Protein AF-A0AA40DX65-F1 (afdb_monomer)

InterPro domains:
  IPR058965 Styrene oxide isomerase/Hydroxylaminobenzene mutase-like [PF26512] (21-71)

Structure (mmCIF, N/CA/C/O backbone):
dat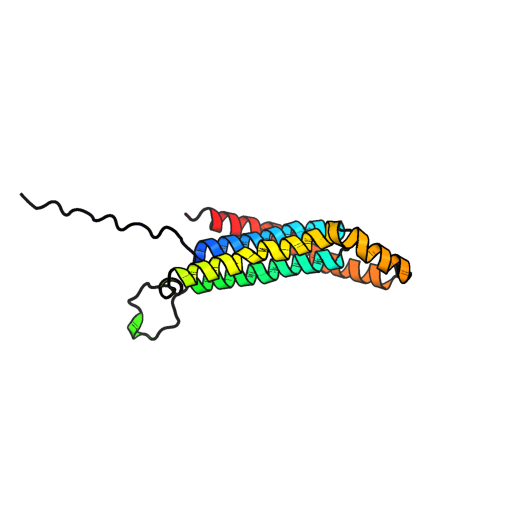a_AF-A0AA40DX65-F1
#
_entry.id   AF-A0AA40DX65-F1
#
loop_
_atom_site.group_PDB
_atom_site.id
_atom_site.type_symbol
_atom_site.label_atom_id
_atom_site.label_alt_id
_atom_site.label_comp_id
_atom_site.label_asym_id
_atom_site.label_entity_id
_atom_site.label_seq_id
_atom_site.pdbx_PDB_ins_code
_atom_site.Cartn_x
_atom_site.Cartn_y
_atom_site.Cartn_z
_atom_site.occupancy
_atom_site.B_iso_or_equiv
_atom_site.auth_seq_id
_atom_site.auth_comp_id
_atom_site.auth_asym_id
_atom_site.auth_atom_id
_atom_site.pdbx_PDB_model_num
ATOM 1 N N . MET A 1 1 ? -45.322 -13.016 40.045 1.00 54.16 1 MET A N 1
ATOM 2 C CA . MET A 1 1 ? -45.277 -12.720 38.599 1.00 54.16 1 MET A CA 1
ATOM 3 C C . MET A 1 1 ? -44.249 -11.612 38.428 1.00 54.16 1 MET A C 1
ATOM 5 O O . MET A 1 1 ? -44.540 -10.478 38.779 1.00 54.16 1 MET A O 1
ATOM 9 N N . ALA A 1 2 ? -43.004 -11.967 38.104 1.00 47.03 2 ALA A N 1
ATOM 10 C CA . ALA A 1 2 ? -41.928 -10.991 37.931 1.00 47.03 2 ALA A CA 1
ATOM 11 C C . ALA A 1 2 ? -41.994 -10.419 36.502 1.00 47.03 2 ALA A C 1
ATOM 13 O O . ALA A 1 2 ? -42.323 -11.178 35.588 1.00 47.03 2 ALA A O 1
ATOM 14 N N . PRO A 1 3 ? -41.740 -9.116 36.300 1.00 60.66 3 PRO A N 1
ATOM 15 C CA . PRO A 1 3 ? -41.782 -8.513 34.975 1.00 60.66 3 PRO A CA 1
ATOM 16 C C . PRO A 1 3 ? -40.615 -9.018 34.116 1.00 60.66 3 PRO A C 1
ATOM 18 O O . PRO A 1 3 ? -39.462 -8.974 34.538 1.00 60.66 3 PRO A O 1
ATOM 21 N N . GLU A 1 4 ? -40.934 -9.496 32.912 1.00 59.16 4 GLU A N 1
ATOM 22 C CA . GLU A 1 4 ? -39.970 -9.818 31.858 1.00 59.16 4 GLU A CA 1
ATOM 23 C C . GLU A 1 4 ? -39.195 -8.556 31.460 1.00 59.16 4 GLU A C 1
ATOM 25 O O . GLU A 1 4 ? -39.732 -7.621 30.859 1.00 59.16 4 GLU A O 1
ATOM 30 N N . GLU A 1 5 ? -37.911 -8.533 31.801 1.00 56.84 5 GLU A N 1
ATOM 31 C CA . GLU A 1 5 ? -36.971 -7.516 31.359 1.00 56.84 5 GLU A CA 1
ATOM 32 C C . GLU A 1 5 ? -36.706 -7.709 29.858 1.00 56.84 5 GLU A C 1
ATOM 34 O O . GLU A 1 5 ? -35.997 -8.619 29.425 1.00 56.84 5 GLU A O 1
ATOM 39 N N . LYS A 1 6 ? -37.329 -6.859 29.034 1.00 58.16 6 LYS A N 1
ATOM 40 C CA . LYS A 1 6 ? -37.090 -6.793 27.588 1.00 58.16 6 LYS A CA 1
ATOM 41 C C . LYS A 1 6 ? -35.624 -6.424 27.347 1.00 58.16 6 LYS A C 1
ATOM 43 O O . LYS A 1 6 ? -35.259 -5.251 27.422 1.00 58.16 6 LYS A O 1
ATOM 48 N N . GLN A 1 7 ? -34.795 -7.417 27.023 1.00 51.84 7 GLN A N 1
ATOM 49 C CA . GLN A 1 7 ? -33.448 -7.201 26.496 1.00 51.84 7 GLN A CA 1
ATOM 50 C C . GLN A 1 7 ? -33.543 -6.307 25.255 1.00 51.84 7 GLN A C 1
ATOM 52 O O . GLN A 1 7 ? -33.960 -6.742 24.181 1.00 51.84 7 GLN A O 1
ATOM 57 N N . SER A 1 8 ? -33.187 -5.030 25.409 1.00 56.09 8 SER A N 1
ATOM 58 C CA . SER A 1 8 ? -33.059 -4.128 24.271 1.00 56.09 8 SER A CA 1
ATOM 59 C C . SER A 1 8 ? -31.804 -4.533 23.501 1.00 56.09 8 SER A C 1
ATOM 61 O O . SER A 1 8 ? -30.675 -4.366 23.960 1.00 56.09 8 SER A O 1
ATOM 63 N N . SER A 1 9 ? -32.004 -5.155 22.341 1.00 57.41 9 SER A N 1
ATOM 64 C CA . SER A 1 9 ? -30.925 -5.482 21.419 1.00 57.41 9 SER A CA 1
ATOM 65 C C . SER A 1 9 ? -30.377 -4.174 20.854 1.00 57.41 9 SER A C 1
ATOM 67 O O . SER A 1 9 ? -30.924 -3.620 19.898 1.00 57.41 9 SER A O 1
ATOM 69 N N . THR A 1 10 ? -29.327 -3.638 21.468 1.00 60.34 10 THR A N 1
ATOM 70 C CA . THR A 1 10 ? -28.591 -2.503 20.918 1.00 60.34 10 THR A CA 1
ATOM 71 C C . THR A 1 10 ? -28.094 -2.876 19.514 1.00 60.34 10 THR A C 1
ATOM 73 O O . THR A 1 10 ? -27.421 -3.899 19.354 1.00 60.34 10 THR A O 1
ATOM 76 N N . PRO A 1 11 ? -28.437 -2.101 18.467 1.00 54.03 11 PRO A N 1
ATOM 77 C CA . PRO A 1 11 ? -27.983 -2.384 17.112 1.00 54.03 11 PRO A CA 1
ATOM 78 C C . PRO A 1 11 ? -26.456 -2.367 17.073 1.00 54.03 11 PRO A C 1
ATOM 80 O O . PRO A 1 11 ? -25.835 -1.381 17.479 1.00 54.03 11 PRO A O 1
ATOM 83 N N . ARG A 1 12 ? -25.834 -3.446 16.581 1.00 55.06 12 ARG A N 1
ATOM 84 C CA . ARG A 1 12 ? -24.388 -3.449 16.331 1.00 55.06 12 ARG A CA 1
ATOM 85 C C . ARG A 1 12 ? -24.072 -2.294 15.374 1.00 55.06 12 ARG A C 1
ATOM 87 O O . ARG A 1 12 ? -24.759 -2.170 14.357 1.00 55.06 12 ARG A O 1
ATOM 94 N N . PRO A 1 13 ? -23.065 -1.449 15.658 1.00 55.06 13 PRO A N 1
ATOM 95 C CA . PRO A 1 13 ? -22.694 -0.390 14.736 1.00 55.06 13 PRO A CA 1
ATOM 96 C C . PRO A 1 13 ? -22.297 -1.038 13.399 1.00 55.06 13 PRO A C 1
ATOM 98 O O . PRO A 1 13 ? -21.404 -1.885 13.383 1.00 55.06 13 PRO A O 1
ATOM 101 N N . PRO A 1 14 ? -22.939 -0.673 12.278 1.00 63.72 14 PRO A N 1
ATOM 102 C CA . PRO A 1 14 ? -22.860 -1.435 11.029 1.00 63.72 14 PRO A CA 1
ATOM 103 C C . PRO A 1 14 ? -21.502 -1.340 10.308 1.00 63.72 14 PRO A C 1
ATOM 105 O O . PRO A 1 14 ? -21.357 -1.867 9.210 1.00 63.72 14 PRO A O 1
ATOM 108 N N . PHE A 1 15 ? -20.498 -0.666 10.883 1.00 76.19 15 PHE A N 1
ATOM 109 C CA . PHE A 1 15 ? -19.233 -0.392 10.207 1.00 76.19 15 PHE A CA 1
ATOM 110 C C . PHE A 1 15 ? -18.045 -0.302 11.179 1.00 76.19 15 PHE A C 1
ATOM 112 O O . PHE A 1 15 ? -17.876 0.690 11.894 1.00 76.19 15 PHE A O 1
ATOM 119 N N . ASN A 1 16 ? -17.197 -1.335 11.185 1.00 89.56 16 ASN A N 1
ATOM 120 C CA . ASN A 1 16 ? -15.945 -1.371 11.944 1.00 89.56 16 ASN A CA 1
ATOM 121 C C . ASN A 1 16 ? -14.808 -0.761 11.102 1.00 89.56 1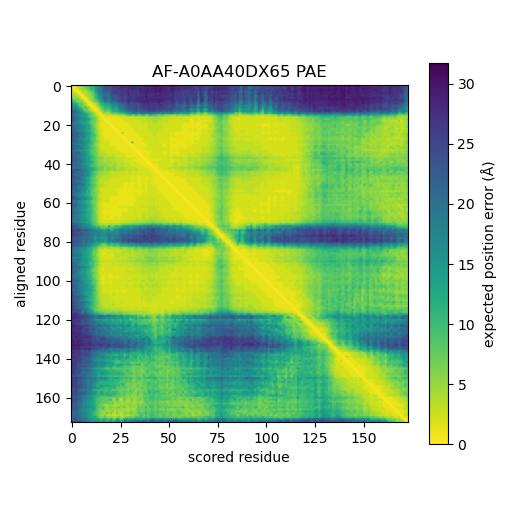6 ASN A C 1
ATOM 123 O O . ASN A 1 16 ? -14.048 -1.476 10.448 1.00 89.56 16 ASN A O 1
ATOM 127 N N . LEU A 1 17 ? -14.729 0.577 11.096 1.00 93.19 17 LEU A N 1
ATOM 128 C CA . LEU A 1 17 ? -13.727 1.338 10.335 1.00 93.19 17 LEU A CA 1
ATOM 129 C C . LEU A 1 17 ? -12.284 0.839 10.569 1.00 93.19 17 LEU A C 1
ATOM 131 O O . LEU A 1 17 ? -11.607 0.585 9.573 1.00 93.19 17 LEU A O 1
ATOM 135 N N . PRO A 1 18 ? -11.803 0.651 11.818 1.00 94.19 18 PRO A N 1
ATOM 136 C CA . PRO A 1 18 ? -10.436 0.194 12.057 1.00 94.19 18 PRO A CA 1
ATOM 137 C C . PRO A 1 18 ? -10.134 -1.150 11.394 1.00 94.19 18 PRO A C 1
ATOM 139 O O . PRO A 1 18 ? -9.142 -1.270 10.681 1.00 94.19 18 PRO A O 1
ATOM 142 N N . LEU A 1 19 ? -11.019 -2.141 11.553 1.00 92.88 19 LEU A N 1
ATOM 143 C CA . LEU A 1 19 ? -10.842 -3.455 10.932 1.00 92.88 19 LEU A CA 1
ATOM 144 C C . LEU A 1 19 ? -10.864 -3.367 9.402 1.00 92.88 19 LEU A C 1
ATOM 146 O O . LEU A 1 19 ? -10.078 -4.032 8.731 1.00 92.88 19 LEU A O 1
ATOM 150 N N . SER A 1 20 ? -11.734 -2.524 8.842 1.00 94.12 20 SER A N 1
ATOM 151 C CA . SER A 1 20 ? -11.779 -2.323 7.395 1.00 94.12 20 SER A CA 1
ATOM 152 C C . SER A 1 20 ? -10.483 -1.716 6.860 1.00 94.12 20 SER A C 1
ATOM 154 O O . SER A 1 20 ? -10.007 -2.157 5.819 1.00 94.12 20 SER A O 1
ATOM 156 N N . LEU A 1 21 ? -9.902 -0.736 7.556 1.00 95.12 21 LEU A N 1
ATOM 157 C CA . LEU A 1 21 ? -8.615 -0.154 7.175 1.00 95.12 21 LEU A CA 1
ATOM 158 C C . LEU A 1 21 ? -7.481 -1.162 7.320 1.00 95.12 21 LEU A C 1
ATOM 160 O O . LEU A 1 21 ? -6.646 -1.251 6.429 1.00 95.12 21 LEU A O 1
ATOM 164 N N . LEU A 1 22 ? -7.488 -1.981 8.376 1.00 95.00 22 LEU A N 1
ATOM 165 C CA . LEU A 1 22 ? -6.497 -3.044 8.516 1.00 95.00 22 LEU A CA 1
ATOM 166 C C . LEU A 1 22 ? -6.543 -4.007 7.321 1.00 95.00 22 LEU A C 1
ATOM 168 O O . LEU A 1 22 ? -5.508 -4.336 6.746 1.00 95.00 22 LEU A O 1
ATOM 172 N N . ARG A 1 23 ? -7.747 -4.409 6.898 1.00 94.06 23 ARG A N 1
ATOM 173 C CA . ARG A 1 23 ? -7.945 -5.260 5.716 1.00 94.06 23 ARG A CA 1
ATOM 174 C C . ARG A 1 23 ? -7.498 -4.573 4.423 1.00 94.06 23 ARG A C 1
ATOM 176 O O . ARG A 1 23 ? -6.861 -5.225 3.603 1.00 94.06 23 ARG A O 1
ATOM 183 N N . HIS A 1 24 ? -7.772 -3.277 4.248 1.00 94.25 24 HIS A N 1
ATOM 184 C CA . HIS A 1 24 ? -7.318 -2.507 3.079 1.00 94.25 24 HIS A CA 1
ATOM 185 C C . HIS A 1 24 ? -5.799 -2.369 3.022 1.00 94.25 24 HIS A C 1
ATOM 187 O O . HIS A 1 24 ? -5.207 -2.702 2.003 1.00 94.25 24 HIS A O 1
ATOM 193 N N . GLY A 1 25 ? -5.163 -1.940 4.114 1.00 95.06 25 GLY A N 1
ATOM 194 C CA . GLY A 1 25 ? -3.705 -1.833 4.191 1.00 95.06 25 GLY A CA 1
ATOM 195 C C . GLY A 1 25 ? -3.029 -3.186 3.988 1.00 95.06 25 GLY A C 1
ATOM 196 O O . GLY A 1 25 ? -2.042 -3.292 3.261 1.00 95.06 25 GLY A O 1
ATOM 197 N N . SER A 1 26 ? -3.625 -4.250 4.537 1.00 94.75 26 SER A N 1
ATOM 198 C CA . SER A 1 26 ? -3.145 -5.607 4.306 1.00 94.75 26 SER A CA 1
ATOM 199 C C . SER A 1 26 ? -3.322 -6.053 2.840 1.00 94.75 26 SER A C 1
ATOM 201 O O . SER A 1 26 ? -2.433 -6.661 2.241 1.00 94.75 26 SER A O 1
ATOM 203 N N . GLY A 1 27 ? -4.445 -5.704 2.216 1.00 94.94 27 GLY A N 1
ATOM 204 C CA . GLY A 1 27 ? -4.669 -5.945 0.794 1.00 94.94 27 GLY A CA 1
ATOM 205 C C . GLY A 1 27 ? -3.653 -5.217 -0.089 1.00 94.94 27 GLY A C 1
ATOM 206 O O . GLY A 1 27 ? -3.104 -5.833 -0.996 1.00 94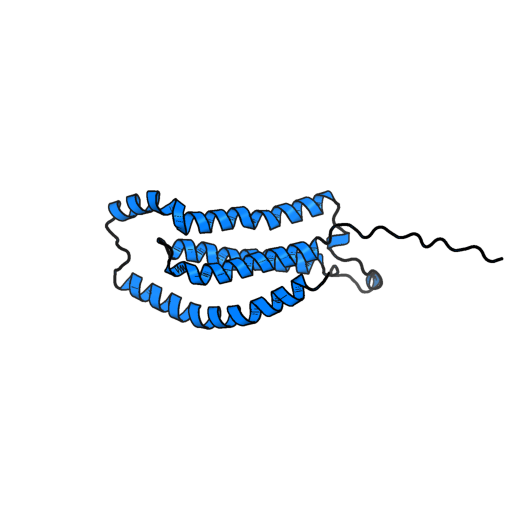.94 27 GLY A O 1
ATOM 207 N N . LEU A 1 28 ? -3.353 -3.947 0.208 1.00 95.69 28 LEU A N 1
ATOM 208 C CA . LEU A 1 28 ? -2.381 -3.135 -0.533 1.00 95.69 28 LEU A CA 1
ATOM 209 C C . LEU A 1 28 ? -0.975 -3.734 -0.467 1.00 95.69 28 LEU A C 1
ATOM 211 O O . LEU A 1 28 ? -0.350 -3.919 -1.507 1.00 95.69 28 LEU A O 1
ATOM 215 N N . ILE A 1 29 ? -0.504 -4.114 0.726 1.00 94.38 29 ILE A N 1
ATOM 216 C CA . ILE A 1 29 ? 0.796 -4.786 0.871 1.00 94.38 29 ILE A CA 1
ATOM 217 C C . ILE A 1 29 ? 0.782 -6.126 0.136 1.00 94.38 29 ILE A C 1
ATOM 219 O O . ILE A 1 29 ? 1.723 -6.426 -0.590 1.00 94.38 29 ILE A O 1
ATOM 223 N N . GLY A 1 30 ? -0.284 -6.921 0.272 1.00 92.38 30 GLY A N 1
ATOM 224 C CA . GLY A 1 30 ? -0.399 -8.208 -0.417 1.00 92.38 30 GLY A CA 1
ATOM 225 C C . GLY A 1 30 ? -0.342 -8.069 -1.935 1.00 92.38 30 GLY A C 1
ATOM 226 O O . GLY A 1 30 ? 0.402 -8.794 -2.592 1.00 92.38 30 GLY A O 1
ATOM 227 N N . PHE A 1 31 ? -1.071 -7.100 -2.488 1.00 94.31 31 PHE A N 1
ATOM 228 C CA . PHE A 1 31 ? -1.014 -6.781 -3.908 1.00 94.31 31 PHE A CA 1
ATOM 229 C C . PHE A 1 31 ? 0.374 -6.287 -4.316 1.00 94.31 31 PHE A C 1
ATOM 231 O O . PHE A 1 31 ? 0.909 -6.769 -5.308 1.00 94.31 31 PHE A O 1
ATOM 238 N N . GLY A 1 32 ? 0.989 -5.400 -3.530 1.00 93.19 32 GLY A N 1
ATOM 239 C CA . GLY A 1 32 ? 2.363 -4.953 -3.734 1.00 93.19 32 GLY A CA 1
ATOM 240 C C . GLY A 1 32 ? 3.332 -6.128 -3.818 1.00 93.19 32 GLY A C 1
ATOM 241 O O . GLY A 1 32 ? 4.061 -6.239 -4.798 1.00 93.19 32 GLY A O 1
ATOM 242 N N . LEU A 1 33 ? 3.294 -7.054 -2.858 1.00 90.81 33 LEU A N 1
ATOM 243 C CA . LEU A 1 33 ? 4.137 -8.254 -2.846 1.00 90.81 33 LEU A CA 1
ATOM 244 C C . LEU A 1 33 ? 3.930 -9.120 -4.096 1.00 90.81 33 LEU A C 1
ATOM 246 O O . LEU A 1 33 ? 4.910 -9.519 -4.721 1.00 90.81 33 LEU A O 1
ATOM 250 N N . LEU A 1 34 ? 2.677 -9.365 -4.495 1.00 90.50 34 LEU A N 1
ATOM 251 C CA . LEU A 1 34 ? 2.364 -10.108 -5.721 1.00 90.50 34 LEU A CA 1
ATOM 252 C C . LEU A 1 34 ? 2.880 -9.385 -6.971 1.00 90.50 34 LEU A C 1
ATOM 254 O O . LEU A 1 34 ? 3.498 -10.003 -7.837 1.00 90.50 34 LEU A O 1
ATOM 258 N N . PHE A 1 35 ? 2.679 -8.071 -7.042 1.00 90.25 35 PHE A N 1
ATOM 259 C CA . PHE A 1 35 ? 3.158 -7.239 -8.139 1.00 90.25 35 PHE A CA 1
ATOM 260 C C . PHE A 1 35 ? 4.691 -7.198 -8.204 1.00 90.25 35 PHE A C 1
ATOM 262 O O . PHE A 1 35 ? 5.252 -7.134 -9.293 1.00 90.25 35 PHE A O 1
ATOM 269 N N . GLY A 1 36 ? 5.381 -7.342 -7.069 1.00 87.88 36 GLY A N 1
ATOM 270 C CA . GLY A 1 36 ? 6.841 -7.447 -6.988 1.00 87.88 36 GLY A CA 1
ATOM 271 C C . GLY A 1 36 ? 7.426 -8.574 -7.847 1.00 87.88 36 GLY A C 1
ATOM 272 O O . GLY A 1 36 ? 8.463 -8.384 -8.477 1.00 87.88 36 GLY A O 1
ATOM 273 N N . PHE A 1 37 ? 6.734 -9.714 -7.963 1.00 86.19 37 PHE A N 1
ATOM 274 C CA . PHE A 1 37 ? 7.145 -10.814 -8.853 1.00 86.19 37 PHE A CA 1
ATOM 275 C C . PHE A 1 37 ? 7.008 -10.469 -10.339 1.00 86.19 37 PHE A C 1
ATOM 277 O O . PHE A 1 37 ? 7.671 -11.064 -11.186 1.00 86.19 37 PHE A O 1
ATOM 284 N N . VAL A 1 38 ? 6.142 -9.510 -10.654 1.00 86.81 38 VAL A N 1
ATOM 285 C CA . VAL A 1 38 ? 5.812 -9.079 -12.012 1.00 86.81 38 VAL A CA 1
ATOM 286 C C . VAL A 1 38 ? 6.702 -7.911 -12.462 1.00 86.81 38 VAL A C 1
ATOM 288 O O . VAL A 1 38 ? 6.868 -7.708 -13.663 1.00 86.81 38 VAL A O 1
ATOM 291 N N . VAL A 1 39 ? 7.347 -7.192 -11.530 1.00 86.38 39 VAL A N 1
ATOM 292 C CA . VAL A 1 39 ? 8.247 -6.052 -11.808 1.00 86.38 39 VAL A CA 1
ATOM 293 C C . VAL A 1 39 ? 9.268 -6.335 -12.927 1.00 86.38 39 VAL A C 1
ATOM 295 O O . VAL A 1 39 ? 9.323 -5.535 -13.867 1.00 86.38 39 VAL A O 1
ATOM 298 N N . PRO A 1 40 ? 10.031 -7.451 -12.911 1.00 81.62 40 PRO A N 1
ATOM 299 C CA . PRO A 1 40 ? 11.043 -7.725 -13.938 1.00 81.62 40 PRO A CA 1
ATOM 300 C C . PRO A 1 40 ? 10.456 -8.042 -15.317 1.00 81.62 40 PRO A C 1
ATOM 302 O O . PRO A 1 40 ? 11.171 -7.995 -16.311 1.00 81.62 40 PRO A O 1
ATOM 305 N N . LEU A 1 41 ? 9.170 -8.398 -15.374 1.00 83.31 41 LEU A N 1
ATOM 306 C CA . LEU A 1 41 ? 8.456 -8.721 -16.609 1.00 83.31 41 LEU A CA 1
ATOM 307 C C . LEU A 1 41 ? 7.799 -7.486 -17.231 1.00 83.31 41 LEU A C 1
ATOM 309 O O . LEU A 1 41 ? 7.307 -7.554 -18.357 1.00 83.31 41 LEU A O 1
ATOM 313 N N . THR A 1 42 ? 7.754 -6.368 -16.500 1.00 82.62 42 THR A N 1
ATOM 314 C CA . THR A 1 42 ? 7.202 -5.127 -17.038 1.00 82.62 42 THR A CA 1
ATOM 315 C C . THR A 1 42 ? 8.152 -4.529 -18.075 1.00 82.62 42 THR A C 1
ATOM 317 O O . THR A 1 42 ? 9.371 -4.632 -17.928 1.00 82.62 42 THR A O 1
ATOM 320 N N . PRO A 1 43 ? 7.634 -3.829 -19.093 1.00 79.75 43 PRO A N 1
ATOM 321 C CA . PRO A 1 43 ? 8.497 -3.171 -20.067 1.00 79.75 43 PRO A CA 1
ATOM 322 C C . PRO A 1 43 ? 9.368 -2.048 -19.485 1.00 79.75 43 PRO A C 1
ATOM 324 O O . PRO A 1 43 ? 10.395 -1.705 -20.064 1.00 79.75 43 PRO A O 1
ATOM 327 N N . TYR A 1 44 ? 8.962 -1.472 -18.345 1.00 78.56 44 TYR A N 1
ATOM 328 C CA . TYR A 1 44 ? 9.707 -0.438 -17.625 1.00 78.56 44 TYR A CA 1
ATOM 329 C C . TYR A 1 44 ? 9.870 -0.820 -16.142 1.00 78.56 44 TYR A C 1
ATOM 331 O O . TYR A 1 44 ? 9.193 -0.249 -15.277 1.00 78.56 44 TYR A O 1
ATOM 339 N N . PRO A 1 45 ? 10.808 -1.736 -15.815 1.00 78.75 45 PRO A N 1
ATOM 340 C CA . PRO A 1 45 ? 10.955 -2.314 -14.475 1.00 78.75 45 PRO A CA 1
ATOM 341 C C . PRO A 1 45 ? 11.134 -1.290 -13.359 1.00 78.75 45 PRO A C 1
ATOM 343 O O . PRO A 1 45 ? 10.658 -1.496 -12.250 1.00 78.75 45 PRO A O 1
ATOM 346 N N . ARG A 1 46 ? 11.773 -0.148 -13.633 1.00 82.44 46 ARG A N 1
ATOM 347 C CA . ARG A 1 46 ? 11.954 0.910 -12.626 1.00 82.44 46 ARG A CA 1
ATOM 348 C C . ARG A 1 46 ? 10.645 1.587 -12.229 1.00 82.44 46 ARG A C 1
ATOM 350 O O . ARG A 1 46 ? 10.461 1.881 -11.055 1.00 82.44 46 ARG A O 1
ATOM 357 N N . LEU A 1 47 ? 9.737 1.815 -13.177 1.00 83.12 47 LEU A N 1
ATOM 358 C CA . LEU A 1 47 ? 8.429 2.398 -12.870 1.00 83.12 47 LEU A CA 1
ATOM 359 C C . LEU A 1 47 ? 7.544 1.395 -12.135 1.00 83.12 47 LEU A C 1
ATOM 361 O O . LEU A 1 47 ? 6.891 1.751 -11.158 1.00 83.12 47 LEU A O 1
ATOM 365 N N . ALA A 1 48 ? 7.591 0.127 -12.547 1.00 86.81 48 ALA A N 1
ATOM 366 C CA . ALA A 1 48 ? 6.905 -0.940 -11.834 1.00 86.81 48 ALA A CA 1
ATOM 367 C C . ALA A 1 48 ? 7.455 -1.129 -10.410 1.00 86.81 48 ALA A C 1
ATOM 369 O O . ALA A 1 48 ? 6.680 -1.323 -9.476 1.00 86.81 48 ALA A O 1
ATOM 370 N N . LEU A 1 49 ? 8.774 -1.015 -10.221 1.00 87.25 49 LEU A N 1
ATOM 371 C CA . LEU A 1 49 ? 9.407 -1.066 -8.904 1.00 87.25 49 LEU A CA 1
ATOM 372 C C . LEU A 1 49 ? 8.922 0.074 -7.999 1.00 87.25 49 LEU A C 1
ATOM 374 O O . LEU A 1 49 ? 8.629 -0.167 -6.831 1.00 87.25 49 LEU A O 1
ATOM 378 N N . THR A 1 50 ? 8.786 1.295 -8.527 1.00 89.94 50 THR A N 1
ATOM 379 C CA . THR A 1 50 ? 8.219 2.422 -7.769 1.00 89.94 50 THR A CA 1
ATOM 380 C C . THR A 1 50 ? 6.795 2.120 -7.312 1.00 89.94 50 THR A C 1
ATOM 382 O O . THR A 1 50 ? 6.512 2.243 -6.121 1.00 89.94 50 THR A O 1
ATOM 385 N N . ALA A 1 51 ? 5.929 1.647 -8.215 1.00 90.94 51 ALA A N 1
ATOM 386 C CA . ALA A 1 51 ? 4.558 1.279 -7.863 1.00 90.94 51 ALA A CA 1
ATOM 387 C C . ALA A 1 51 ? 4.526 0.159 -6.803 1.00 90.94 51 ALA A C 1
ATOM 389 O O . ALA A 1 51 ? 3.796 0.255 -5.819 1.00 90.94 51 ALA A O 1
ATOM 390 N N . HIS A 1 52 ? 5.371 -0.872 -6.941 1.00 92.88 52 HIS A N 1
ATOM 391 C CA . HIS A 1 52 ? 5.538 -1.937 -5.944 1.00 92.88 52 HIS A CA 1
ATOM 392 C C . 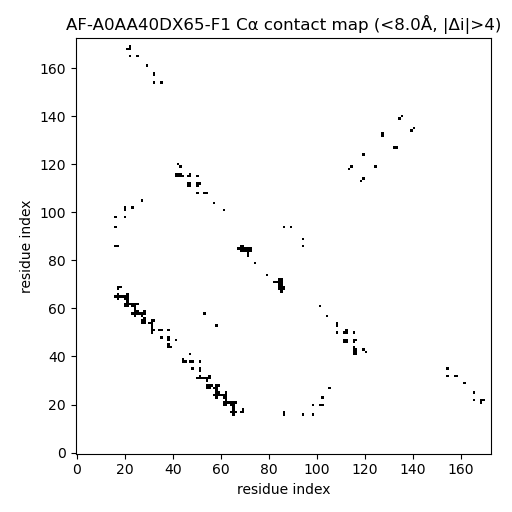HIS A 1 52 ? 5.892 -1.389 -4.551 1.00 92.88 52 HIS A C 1
ATOM 394 O O . HIS A 1 52 ? 5.237 -1.734 -3.564 1.00 92.88 52 HIS A O 1
ATOM 400 N N . ILE A 1 53 ? 6.902 -0.515 -4.469 1.00 91.50 53 ILE A N 1
ATOM 401 C CA . ILE A 1 53 ? 7.336 0.098 -3.207 1.00 91.50 53 ILE A CA 1
ATOM 402 C C . ILE A 1 53 ? 6.207 0.939 -2.609 1.00 91.50 53 ILE A C 1
ATOM 404 O O . ILE A 1 53 ? 5.948 0.847 -1.409 1.00 91.50 53 ILE A O 1
ATOM 408 N N . GLN A 1 54 ? 5.500 1.721 -3.425 1.00 95.00 54 GLN A N 1
ATOM 409 C CA . GLN A 1 54 ? 4.381 2.529 -2.948 1.00 95.00 54 GLN A CA 1
ATOM 410 C C . GLN A 1 54 ? 3.239 1.674 -2.391 1.00 95.00 54 GLN A C 1
ATOM 412 O O . GLN A 1 54 ? 2.719 2.006 -1.332 1.00 95.00 54 GLN A O 1
ATOM 417 N N . PHE A 1 55 ? 2.890 0.543 -3.016 1.00 94.81 55 PHE A N 1
ATOM 418 C CA . PHE A 1 55 ? 1.896 -0.382 -2.451 1.00 94.81 55 PHE A CA 1
ATOM 419 C C . PHE A 1 55 ? 2.282 -0.859 -1.046 1.00 94.81 55 PHE A C 1
ATOM 421 O O . PHE A 1 55 ? 1.427 -0.927 -0.160 1.00 94.81 55 PHE A O 1
ATOM 428 N N . ALA A 1 56 ? 3.566 -1.149 -0.820 1.00 94.06 56 ALA A N 1
ATOM 429 C CA . ALA A 1 56 ? 4.058 -1.568 0.488 1.00 94.06 56 ALA A CA 1
ATOM 430 C C . ALA A 1 56 ? 4.054 -0.420 1.515 1.00 94.06 56 ALA A C 1
ATOM 432 O O . ALA A 1 56 ? 3.595 -0.603 2.646 1.00 94.06 56 ALA A O 1
ATOM 433 N N . VAL A 1 57 ? 4.539 0.765 1.131 1.00 94.44 57 VAL A N 1
ATOM 434 C CA . VAL A 1 57 ? 4.626 1.940 2.016 1.00 94.44 57 VAL A CA 1
ATOM 435 C C . VAL A 1 57 ? 3.234 2.447 2.385 1.00 94.44 57 VAL A C 1
ATOM 437 O O . VAL A 1 57 ? 2.909 2.532 3.570 1.00 94.44 57 VAL A O 1
ATOM 440 N N . GLU A 1 58 ? 2.386 2.712 1.394 1.00 96.06 58 GLU A N 1
ATOM 441 C CA . GLU A 1 58 ? 1.025 3.201 1.612 1.00 96.06 58 GLU A CA 1
ATOM 442 C C . GLU A 1 58 ? 0.175 2.155 2.337 1.00 96.06 58 GLU A C 1
ATOM 444 O O . GLU A 1 58 ? -0.535 2.472 3.290 1.00 96.06 58 GLU A O 1
ATOM 449 N N . GLY A 1 59 ? 0.302 0.874 1.979 1.00 95.56 59 GLY A N 1
ATOM 450 C CA . GLY A 1 59 ? -0.375 -0.199 2.702 1.00 95.56 59 GLY A CA 1
ATOM 451 C C . GLY A 1 59 ? 0.040 -0.279 4.179 1.00 95.56 59 GLY A C 1
ATOM 452 O O . GLY A 1 59 ? -0.813 -0.485 5.047 1.00 95.56 59 GLY A O 1
ATOM 453 N N . THR A 1 60 ? 1.316 -0.020 4.494 1.00 94.31 60 THR A N 1
ATOM 454 C CA . THR A 1 60 ? 1.807 0.076 5.881 1.00 94.31 60 THR A CA 1
ATOM 455 C C . THR A 1 60 ? 1.224 1.291 6.599 1.00 94.31 60 THR A C 1
ATOM 457 O O . THR A 1 60 ? 0.808 1.176 7.753 1.00 94.31 60 THR A O 1
ATOM 460 N N . MET A 1 61 ? 1.125 2.441 5.927 1.00 95.00 61 MET A N 1
ATOM 461 C CA . MET A 1 61 ? 0.483 3.633 6.488 1.00 95.00 61 MET A CA 1
ATOM 462 C C . MET A 1 61 ? -1.003 3.398 6.784 1.00 95.00 61 MET A C 1
ATOM 464 O O . MET A 1 61 ? -1.481 3.757 7.861 1.00 95.00 61 MET A O 1
ATOM 468 N N . VAL A 1 62 ? -1.732 2.733 5.883 1.00 96.25 62 VAL A N 1
ATOM 469 C CA . VAL A 1 62 ? -3.147 2.385 6.085 1.00 96.25 62 VAL A CA 1
ATOM 470 C C . VAL A 1 62 ? -3.316 1.380 7.232 1.00 96.25 62 VAL A C 1
ATOM 472 O O . VAL A 1 62 ? -4.225 1.539 8.052 1.00 96.25 62 VAL A O 1
ATOM 475 N N . LEU A 1 63 ? -2.425 0.385 7.353 1.00 94.56 63 LEU A N 1
ATOM 476 C CA . LEU A 1 63 ? -2.386 -0.516 8.513 1.00 94.56 63 LEU A CA 1
ATOM 477 C C . LEU A 1 63 ? -2.156 0.253 9.816 1.00 94.56 63 LEU A C 1
ATOM 479 O O . LEU A 1 63 ? -2.895 0.054 10.781 1.00 94.56 63 LEU A O 1
ATOM 483 N N . ALA A 1 64 ? -1.163 1.143 9.842 1.00 93.94 64 ALA A N 1
ATOM 484 C CA . ALA A 1 64 ? -0.850 1.962 11.006 1.00 93.94 64 ALA A CA 1
ATOM 485 C C . ALA A 1 64 ? -2.039 2.853 11.396 1.00 93.94 64 ALA A C 1
ATOM 487 O O . ALA A 1 64 ? -2.376 2.941 12.575 1.00 93.94 64 ALA A O 1
ATOM 488 N N . ALA A 1 65 ? -2.736 3.441 10.419 1.00 94.88 65 ALA A N 1
ATOM 489 C CA . ALA A 1 65 ? -3.957 4.206 10.650 1.00 94.88 65 ALA A CA 1
ATOM 490 C C . ALA A 1 65 ? -5.079 3.335 11.242 1.00 94.88 65 ALA A C 1
ATOM 492 O O . ALA A 1 65 ? -5.719 3.734 12.215 1.00 94.88 65 ALA A O 1
ATOM 493 N N . GLY A 1 66 ? -5.297 2.128 10.710 1.00 94.62 66 GLY A N 1
ATOM 494 C CA . GLY A 1 66 ? -6.256 1.167 11.260 1.00 94.62 66 GLY A CA 1
ATOM 495 C C . GLY A 1 66 ? -5.926 0.765 12.702 1.00 94.62 66 GLY A C 1
ATOM 496 O O . GLY A 1 66 ? -6.804 0.788 13.565 1.00 94.62 66 GLY A O 1
ATOM 497 N N . ALA A 1 67 ? -4.657 0.470 12.990 1.00 93.62 67 ALA A N 1
ATOM 498 C CA . ALA A 1 67 ? -4.181 0.132 14.330 1.00 93.62 67 ALA A CA 1
ATOM 499 C C . ALA A 1 67 ? -4.334 1.306 15.309 1.00 93.62 67 ALA A C 1
ATOM 501 O O . ALA A 1 67 ? -4.826 1.116 16.421 1.00 93.62 67 ALA A O 1
ATOM 502 N N . LEU A 1 68 ? -3.990 2.525 14.881 1.00 94.00 68 LEU A N 1
ATOM 503 C CA . LEU A 1 68 ? -4.146 3.744 15.673 1.00 94.00 68 LEU A CA 1
ATOM 504 C C . LEU A 1 68 ? -5.618 4.040 15.975 1.00 94.00 68 LEU A C 1
ATOM 506 O O . LEU A 1 68 ? -5.965 4.397 17.093 1.00 94.00 68 LEU A O 1
ATOM 510 N N . LEU A 1 69 ? -6.515 3.856 15.007 1.00 92.44 69 LEU A N 1
ATOM 511 C CA . LEU A 1 69 ? -7.949 4.049 15.231 1.00 92.44 69 LEU A CA 1
ATOM 512 C C . LEU A 1 69 ? -8.550 2.983 16.154 1.00 92.44 69 LEU A C 1
ATOM 514 O O . LEU A 1 69 ? -9.551 3.252 16.824 1.00 92.44 69 LEU A O 1
ATOM 518 N N . ASN A 1 70 ? -7.944 1.794 16.198 1.00 92.38 70 ASN A N 1
ATOM 519 C CA . ASN A 1 70 ? -8.319 0.728 17.120 1.00 92.38 70 ASN A CA 1
ATOM 520 C C . ASN A 1 70 ? -7.674 0.866 18.510 1.00 92.38 70 ASN A C 1
ATOM 522 O O . ASN A 1 70 ? -8.078 0.154 19.428 1.00 92.38 70 ASN A O 1
ATOM 526 N N . SER A 1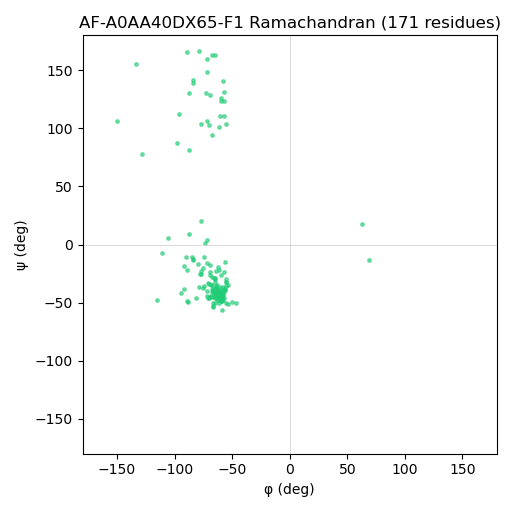 71 ? -6.681 1.742 18.680 1.00 90.06 71 SER A N 1
ATOM 527 C CA . SER A 1 71 ? -5.989 1.910 19.955 1.00 90.06 71 SER A CA 1
ATOM 528 C C . SER A 1 71 ? -6.801 2.760 20.937 1.00 90.06 71 SER A C 1
ATOM 530 O O . SER A 1 71 ? -7.792 3.412 20.583 1.00 90.06 71 SER A O 1
ATOM 532 N N . LYS A 1 72 ? -6.390 2.731 22.207 1.00 86.56 72 LYS A N 1
ATOM 533 C CA . LYS A 1 72 ? -6.904 3.636 23.238 1.00 86.56 72 LYS A CA 1
ATOM 534 C C . LYS A 1 72 ? -6.123 4.953 23.162 1.00 86.56 72 LYS A C 1
ATOM 536 O O . LYS A 1 72 ? -4.907 4.911 22.970 1.00 86.56 72 LYS A O 1
ATOM 541 N N . PRO A 1 73 ? -6.780 6.118 23.299 1.00 79.19 73 PRO A N 1
ATOM 542 C CA . PRO A 1 73 ? -6.062 7.387 23.354 1.00 79.19 73 PRO A CA 1
ATOM 543 C C . PRO A 1 73 ? -5.066 7.376 24.522 1.00 79.19 73 PRO A C 1
ATOM 545 O O . PRO A 1 73 ? -5.394 6.880 25.600 1.00 79.19 73 PRO A O 1
ATOM 548 N N . PHE A 1 74 ? -3.870 7.938 24.317 1.00 69.06 74 PHE A N 1
ATOM 549 C CA . PHE A 1 74 ? -2.902 8.159 25.395 1.00 69.06 74 PHE A CA 1
ATOM 550 C C . PHE A 1 74 ? -3.567 9.013 26.482 1.00 69.06 74 PHE A C 1
ATOM 552 O O . PHE A 1 74 ? -3.886 10.179 26.245 1.00 69.06 74 PHE A O 1
ATOM 559 N N . ARG A 1 75 ? -3.841 8.420 27.648 1.00 63.72 75 ARG A N 1
ATOM 560 C CA . ARG A 1 75 ? -4.615 9.056 28.717 1.00 63.72 75 ARG A CA 1
ATOM 561 C C . ARG A 1 75 ? -3.978 8.900 30.083 1.00 63.72 75 ARG A C 1
ATOM 563 O O . ARG A 1 75 ? -3.203 7.986 30.337 1.00 63.72 75 ARG A O 1
ATOM 570 N N . THR A 1 76 ? -4.323 9.851 30.942 1.00 58.09 76 THR A N 1
ATOM 571 C CA . THR A 1 76 ? -3.905 9.910 32.338 1.00 58.09 76 THR A CA 1
ATOM 572 C C . THR A 1 76 ? -4.623 8.824 33.160 1.00 58.09 76 THR A C 1
ATOM 574 O O . THR A 1 76 ? -5.696 8.367 32.757 1.00 58.09 76 THR A O 1
ATOM 577 N N . PRO A 1 77 ? -4.094 8.434 34.338 1.00 59.84 77 PRO A N 1
ATOM 578 C CA . PRO A 1 77 ? -4.617 7.319 35.148 1.00 59.84 77 PRO A CA 1
ATOM 579 C C . PRO A 1 77 ? -6.102 7.420 35.543 1.00 59.84 77 PRO A C 1
ATOM 581 O O . PRO A 1 77 ? -6.703 6.449 35.986 1.00 59.84 77 PRO A O 1
ATOM 584 N N . ARG A 1 78 ? -6.716 8.600 35.403 1.00 57.25 78 ARG A N 1
ATOM 585 C CA . ARG A 1 78 ? -8.102 8.870 35.809 1.00 57.25 78 ARG A CA 1
ATOM 586 C C . ARG A 1 78 ? -9.151 8.361 34.809 1.00 57.25 78 ARG A C 1
ATOM 588 O O . ARG A 1 78 ? -10.312 8.238 35.182 1.00 57.25 78 ARG A O 1
ATOM 595 N N . ASP A 1 79 ? -8.749 8.054 33.576 1.00 61.53 79 ASP A N 1
ATOM 596 C CA . ASP A 1 79 ? -9.641 7.623 32.489 1.00 61.53 79 ASP A CA 1
ATOM 597 C C . ASP A 1 79 ? -9.560 6.109 32.170 1.00 61.53 79 ASP A C 1
ATOM 599 O O . ASP A 1 79 ? -10.205 5.652 31.221 1.00 61.53 79 ASP A O 1
ATOM 603 N N . GLU A 1 80 ? -8.804 5.311 32.941 1.00 57.88 80 GLU A N 1
ATOM 604 C CA . GLU A 1 80 ? -8.591 3.868 32.683 1.00 57.88 80 GLU A CA 1
ATOM 605 C C . GLU A 1 80 ? -9.886 3.038 32.615 1.00 57.88 80 GLU A C 1
ATOM 607 O O . GLU A 1 80 ? -9.923 2.000 31.955 1.00 57.88 80 GLU A O 1
ATOM 612 N N . ALA A 1 81 ? -10.973 3.512 33.229 1.00 61.50 81 ALA A N 1
ATOM 613 C CA . ALA A 1 81 ? -12.260 2.817 33.241 1.00 61.50 81 ALA A CA 1
ATOM 614 C C . ALA A 1 81 ? -13.031 2.875 31.901 1.00 61.50 81 ALA A C 1
ATOM 616 O O . ALA A 1 81 ? -14.037 2.188 31.737 1.00 61.50 81 ALA A O 1
ATOM 617 N N . SER A 1 82 ? -12.606 3.699 30.935 1.00 69.88 82 SER A N 1
ATOM 618 C CA . SER A 1 82 ? -13.304 3.881 29.655 1.00 69.88 82 SER A CA 1
ATOM 619 C C . SER A 1 82 ? -12.699 3.000 28.553 1.00 69.88 82 SER A C 1
ATOM 621 O O . SER A 1 82 ? -11.626 3.313 28.037 1.00 69.88 82 SER A O 1
ATOM 623 N N . ASP A 1 83 ? -13.435 1.992 28.071 1.00 78.38 83 ASP A N 1
ATOM 624 C CA . ASP A 1 83 ? -13.026 1.130 26.940 1.00 78.38 83 ASP A CA 1
ATOM 625 C C . ASP A 1 83 ? -13.184 1.785 25.546 1.00 78.38 83 ASP A C 1
ATOM 627 O O . ASP A 1 83 ? -13.257 1.123 24.513 1.00 78.38 83 ASP A O 1
ATOM 631 N N . LYS A 1 84 ? -13.253 3.121 25.499 1.00 84.44 84 LYS A N 1
ATOM 632 C CA . LYS A 1 84 ? -13.390 3.886 24.253 1.00 84.44 84 LYS A CA 1
ATOM 633 C C . LYS A 1 84 ? -12.092 3.873 23.450 1.00 84.44 84 LYS A C 1
ATOM 635 O O . LYS A 1 84 ? -11.031 4.242 23.958 1.00 84.44 84 LYS A O 1
ATOM 640 N N . ARG A 1 85 ? -12.203 3.552 22.164 1.00 89.88 85 ARG A N 1
ATOM 641 C CA . ARG A 1 85 ? -11.113 3.598 21.180 1.00 89.88 85 ARG A CA 1
ATOM 642 C C . ARG A 1 85 ? -11.026 4.972 20.526 1.00 89.88 85 ARG A C 1
ATOM 644 O O . ARG A 1 85 ? -11.971 5.758 20.586 1.00 89.88 85 ARG A O 1
ATOM 651 N N . VAL A 1 86 ? -9.918 5.262 19.844 1.00 89.94 86 VAL A N 1
ATOM 652 C CA . VAL A 1 86 ? -9.738 6.528 19.108 1.00 89.94 86 VAL A CA 1
ATOM 653 C C . VAL A 1 86 ? -10.857 6.746 18.076 1.00 89.94 86 VAL A C 1
ATOM 655 O O . VAL A 1 86 ? -11.376 7.855 17.954 1.00 89.94 86 VAL A O 1
ATOM 658 N N . VAL A 1 87 ? -11.310 5.691 17.387 1.00 91.56 87 VAL A N 1
ATOM 659 C CA . VAL A 1 87 ? -12.425 5.793 16.427 1.00 91.56 87 VAL A CA 1
ATOM 660 C C . VAL A 1 87 ? -13.738 6.284 17.054 1.00 91.56 87 VAL A C 1
ATOM 662 O O . VAL A 1 87 ? -14.556 6.904 16.368 1.00 91.56 87 VAL A O 1
ATOM 665 N N . ASP A 1 88 ? -13.950 6.063 18.354 1.00 90.62 88 ASP A N 1
ATOM 666 C CA . ASP A 1 88 ? -15.187 6.441 19.047 1.00 90.62 88 ASP A CA 1
ATOM 667 C C . ASP A 1 88 ? -15.314 7.960 19.240 1.00 90.62 88 ASP A C 1
ATOM 669 O O . ASP A 1 88 ? -16.419 8.456 19.447 1.00 90.62 88 ASP A O 1
ATOM 673 N N . TYR A 1 89 ? -14.215 8.706 19.079 1.00 89.88 89 TYR A N 1
ATOM 674 C CA . TYR A 1 89 ? -14.203 10.173 19.068 1.00 89.88 89 TYR A CA 1
ATOM 675 C C . TYR A 1 89 ? -14.519 10.770 17.692 1.00 89.88 89 TYR A C 1
ATOM 677 O O . TYR A 1 89 ? -14.741 11.974 17.587 1.00 89.88 89 TYR A O 1
ATOM 685 N N . LEU A 1 90 ? -14.548 9.952 16.634 1.00 91.31 90 LEU A N 1
ATOM 686 C CA . LEU A 1 90 ? -14.834 10.417 15.280 1.00 91.31 90 LEU A CA 1
ATOM 687 C C . LEU A 1 90 ? -16.333 10.417 14.994 1.00 91.31 90 LEU A C 1
ATOM 689 O O . LEU A 1 90 ? -17.006 9.391 15.135 1.00 91.31 90 LEU A O 1
ATOM 693 N N . GLY A 1 91 ? -16.829 11.542 14.484 1.00 92.25 91 GLY A N 1
ATOM 694 C CA . GLY A 1 91 ? -18.187 11.658 13.968 1.00 92.25 91 GLY A CA 1
ATOM 695 C C . GLY A 1 91 ? -18.410 10.827 12.691 1.00 92.25 91 GLY A C 1
ATOM 696 O O . GLY A 1 91 ? -17.452 10.454 12.004 1.00 92.25 91 GLY A O 1
ATOM 697 N N . PRO A 1 92 ? -19.673 10.565 12.300 1.00 92.25 92 PRO A N 1
ATOM 698 C CA . PRO A 1 92 ? -19.992 9.720 11.144 1.00 92.25 92 PRO A CA 1
ATOM 699 C C . PRO A 1 92 ? -19.374 10.209 9.829 1.00 92.25 92 PRO A C 1
ATOM 701 O O . PRO A 1 92 ? -18.940 9.402 9.009 1.00 92.25 92 PRO A O 1
ATOM 704 N N . TRP A 1 93 ? -19.306 11.529 9.630 1.00 93.75 93 TRP A N 1
ATOM 705 C CA . TRP A 1 93 ? -18.712 12.111 8.428 1.00 93.75 93 TRP A CA 1
ATOM 706 C C . TRP A 1 93 ? -17.188 11.965 8.395 1.00 93.75 93 TRP A C 1
ATOM 708 O O . TRP A 1 93 ? -16.643 11.521 7.389 1.00 93.75 93 TRP A O 1
ATOM 718 N N . GLN A 1 94 ? -16.510 12.228 9.516 1.00 95.12 94 GLN A N 1
ATOM 719 C CA . GLN A 1 94 ? -15.061 12.032 9.640 1.00 95.12 94 GLN A CA 1
ATOM 720 C C . GLN A 1 94 ? -14.674 10.579 9.341 1.00 95.12 94 GLN A C 1
ATOM 722 O O . GLN A 1 94 ? -13.742 10.335 8.583 1.00 95.12 94 GLN A O 1
ATOM 727 N N . ARG A 1 95 ? -15.446 9.609 9.852 1.00 94.75 95 ARG A N 1
ATOM 728 C CA . ARG A 1 95 ? -15.236 8.181 9.562 1.00 94.75 95 ARG A CA 1
ATOM 729 C C . ARG A 1 95 ? -15.331 7.862 8.067 1.00 94.75 95 ARG A C 1
ATOM 731 O O . ARG A 1 95 ? -14.535 7.071 7.572 1.00 94.75 95 ARG A O 1
ATOM 738 N N . ARG A 1 96 ? -16.275 8.478 7.342 1.00 93.56 96 ARG A N 1
ATOM 739 C CA . ARG A 1 96 ? -16.419 8.302 5.885 1.00 93.56 96 ARG A CA 1
ATOM 740 C C . ARG A 1 96 ? -15.259 8.921 5.114 1.00 93.56 96 ARG A C 1
ATOM 742 O O . ARG A 1 96 ? -14.750 8.274 4.208 1.00 93.56 96 ARG A O 1
ATOM 749 N N . VAL A 1 97 ? -14.838 10.131 5.483 1.00 95.00 97 VAL A N 1
ATOM 750 C CA . VAL A 1 97 ? -13.692 10.811 4.857 1.00 95.00 97 VAL A CA 1
ATOM 751 C C . VAL A 1 97 ? -12.418 9.991 5.041 1.00 95.00 97 VAL A C 1
ATOM 753 O O . VAL A 1 97 ? -11.719 9.741 4.067 1.00 95.00 97 VAL A O 1
ATOM 756 N N . VAL A 1 98 ? -12.154 9.506 6.258 1.00 95.38 98 VAL A N 1
ATOM 757 C CA . VAL A 1 98 ? -10.998 8.641 6.540 1.00 95.38 98 VAL A CA 1
ATOM 758 C C . VAL A 1 98 ? -11.065 7.354 5.720 1.00 95.38 98 VAL A C 1
ATOM 760 O O . VAL A 1 98 ? -10.079 6.979 5.093 1.00 95.38 98 VAL A O 1
ATOM 763 N N . TYR A 1 99 ? -12.226 6.691 5.691 1.00 95.44 99 TYR A N 1
ATOM 764 C CA . TYR A 1 99 ? -12.390 5.457 4.928 1.00 95.44 99 TYR A CA 1
ATOM 765 C C . TYR A 1 99 ? -12.112 5.654 3.439 1.00 95.44 99 TYR A C 1
ATOM 767 O O . TYR A 1 99 ? -11.261 4.972 2.883 1.00 95.44 99 TYR A O 1
ATOM 775 N N . TRP A 1 100 ? -12.822 6.584 2.796 1.00 95.19 100 TRP A N 1
ATOM 776 C CA . TRP A 1 100 ? -12.712 6.790 1.354 1.00 95.19 100 TRP A CA 1
ATOM 777 C C . TRP A 1 100 ? -11.378 7.415 0.952 1.00 95.19 100 TRP A C 1
ATOM 779 O O . TRP A 1 100 ? -10.854 7.064 -0.100 1.00 95.19 100 TRP A O 1
ATOM 789 N N . GLY A 1 101 ? -10.801 8.276 1.796 1.00 94.00 101 GLY A N 1
ATOM 790 C CA . GLY A 1 101 ? -9.476 8.848 1.566 1.00 94.00 101 GLY A CA 1
ATOM 791 C C . GLY A 1 101 ? -8.386 7.777 1.526 1.00 94.00 101 GLY A C 1
ATOM 792 O O . GLY A 1 101 ? -7.586 7.758 0.598 1.00 94.00 101 GLY A O 1
ATOM 793 N N . LEU A 1 102 ? -8.398 6.840 2.479 1.00 95.69 102 LEU A N 1
ATOM 794 C CA . LEU A 1 102 ? -7.409 5.759 2.532 1.00 95.69 102 LEU A CA 1
ATOM 795 C C . LEU A 1 102 ? -7.717 4.625 1.544 1.00 95.69 102 LEU A C 1
ATOM 797 O O . LEU A 1 102 ? -6.806 4.074 0.938 1.00 95.69 102 LEU A O 1
ATOM 801 N N . ALA A 1 103 ? -8.989 4.287 1.324 1.00 92.50 103 ALA A N 1
ATOM 802 C CA . ALA A 1 103 ? -9.367 3.285 0.326 1.00 92.50 103 ALA A CA 1
ATOM 803 C C . ALA A 1 103 ? -9.087 3.759 -1.114 1.00 92.50 103 ALA A C 1
ATOM 805 O O . ALA A 1 103 ? -8.816 2.937 -1.987 1.00 92.50 103 ALA A O 1
ATOM 806 N N . GLY A 1 104 ? -9.109 5.074 -1.365 1.00 93.25 104 GLY A N 1
ATOM 807 C CA . GLY A 1 104 ? -8.806 5.670 -2.669 1.00 93.25 104 GLY A CA 1
ATOM 808 C C . GLY A 1 104 ? -7.382 5.411 -3.172 1.00 93.25 104 GLY A C 1
ATOM 809 O O . GLY A 1 104 ? -7.159 5.464 -4.380 1.00 93.25 104 GLY A O 1
ATOM 810 N N . ILE A 1 105 ? -6.450 5.043 -2.284 1.00 94.88 105 ILE A N 1
ATOM 811 C CA . ILE A 1 105 ? -5.065 4.664 -2.618 1.00 94.88 105 ILE A CA 1
ATOM 812 C C . ILE A 1 105 ? -5.022 3.522 -3.646 1.00 94.88 105 ILE A C 1
ATOM 814 O O . ILE A 1 105 ? -4.150 3.487 -4.509 1.00 94.88 105 ILE A O 1
ATOM 818 N N . TRP A 1 106 ? -6.002 2.613 -3.625 1.00 95.19 106 TRP A N 1
ATOM 819 C CA . TRP A 1 106 ? -6.113 1.562 -4.639 1.00 95.19 106 TRP A CA 1
ATOM 820 C C . TRP A 1 106 ? -6.194 2.111 -6.063 1.00 95.19 106 TRP A C 1
ATOM 822 O O . TRP A 1 106 ? -5.608 1.536 -6.977 1.00 95.19 106 TRP A O 1
ATOM 832 N N . VAL A 1 107 ? -6.916 3.217 -6.259 1.00 95.06 107 VAL A N 1
ATOM 833 C CA . VAL A 1 107 ? -7.103 3.821 -7.582 1.00 95.06 107 VAL A CA 1
ATOM 834 C C . VAL A 1 107 ? -5.799 4.440 -8.065 1.00 95.06 107 VAL A C 1
ATOM 836 O O . VAL A 1 107 ? -5.403 4.214 -9.208 1.00 95.06 107 VAL A O 1
ATOM 839 N N . THR A 1 108 ? -5.111 5.184 -7.197 1.00 93.12 108 THR A N 1
ATOM 840 C CA . THR A 1 108 ? -3.866 5.869 -7.557 1.00 93.12 108 THR A CA 1
ATOM 841 C C . THR A 1 108 ? -2.766 4.856 -7.852 1.00 93.12 108 THR A C 1
ATOM 843 O O . THR A 1 108 ? -2.233 4.846 -8.959 1.00 93.12 108 THR A O 1
ATOM 846 N N . LEU A 1 109 ? -2.508 3.921 -6.939 1.00 92.31 109 LEU A N 1
ATOM 847 C CA . LEU A 1 109 ? -1.447 2.927 -7.112 1.00 92.31 109 LEU A CA 1
ATOM 848 C C . LEU A 1 109 ? -1.769 1.907 -8.207 1.00 92.31 109 LEU A C 1
ATOM 850 O O . LEU A 1 109 ? -0.884 1.485 -8.953 1.00 92.31 109 LEU A O 1
ATOM 854 N N . GLY A 1 110 ? -3.047 1.550 -8.364 1.00 90.81 110 GLY A N 1
ATOM 855 C CA . GLY A 1 110 ? -3.509 0.746 -9.491 1.00 90.81 110 GLY A CA 1
ATOM 856 C C . GLY A 1 110 ? -3.217 1.434 -10.823 1.00 90.81 110 GLY A C 1
ATOM 857 O O . GLY A 1 110 ? -2.709 0.795 -11.741 1.00 90.81 110 GLY A O 1
ATOM 858 N N . SER A 1 111 ? -3.460 2.745 -10.920 1.00 90.94 111 SER A N 1
ATOM 859 C CA . SER A 1 111 ? -3.141 3.511 -12.128 1.00 90.94 111 SER A CA 1
ATOM 860 C C . SER A 1 111 ? -1.637 3.559 -12.412 1.00 90.94 111 SER A C 1
ATOM 862 O O . SER A 1 111 ? -1.249 3.455 -13.571 1.00 90.94 111 SER A O 1
ATOM 864 N N . GLU A 1 112 ? -0.782 3.619 -11.385 1.00 88.69 112 GLU A N 1
ATOM 865 C CA . GLU A 1 112 ? 0.676 3.585 -11.554 1.00 88.69 112 GLU A CA 1
ATOM 866 C C . GLU A 1 112 ? 1.176 2.218 -12.034 1.00 88.69 112 GLU A C 1
ATOM 868 O O . GLU A 1 112 ? 1.949 2.148 -12.992 1.00 88.69 112 GLU A O 1
ATOM 873 N N . ALA A 1 113 ? 0.684 1.124 -11.445 1.00 89.06 113 ALA A N 1
ATOM 874 C CA . ALA A 1 113 ? 1.003 -0.228 -11.903 1.00 89.06 113 ALA A CA 1
ATOM 875 C C . ALA A 1 113 ? 0.545 -0.460 -13.354 1.00 89.06 113 ALA A C 1
ATOM 877 O O . ALA A 1 113 ? 1.302 -0.984 -14.174 1.00 89.06 113 ALA A O 1
ATOM 878 N N . LEU A 1 114 ? -0.667 -0.009 -13.700 1.00 88.75 114 LEU A N 1
ATOM 879 C CA . LEU A 1 114 ? -1.180 -0.055 -15.072 1.00 88.75 114 LEU A CA 1
ATOM 880 C C . LEU A 1 114 ? -0.357 0.823 -16.018 1.00 88.75 114 LEU A C 1
ATOM 882 O O . LEU A 1 114 ? -0.118 0.440 -17.162 1.00 88.75 114 LEU A O 1
ATOM 886 N N . ASN A 1 115 ? 0.103 1.986 -15.562 1.00 85.75 115 ASN A N 1
ATOM 887 C CA . ASN A 1 115 ? 0.939 2.874 -16.358 1.00 85.75 115 ASN A CA 1
ATOM 888 C C . ASN A 1 115 ? 2.315 2.250 -16.640 1.00 85.75 115 ASN A C 1
ATOM 890 O O . ASN A 1 115 ? 2.811 2.336 -17.763 1.00 85.75 115 ASN A O 1
ATOM 894 N N . ALA A 1 116 ? 2.903 1.561 -15.660 1.00 84.31 116 ALA A N 1
ATOM 895 C CA . ALA A 1 116 ? 4.155 0.828 -15.831 1.00 84.31 116 ALA A CA 1
ATOM 896 C C . ALA A 1 116 ? 4.029 -0.354 -16.813 1.00 84.31 116 ALA A C 1
ATOM 898 O O . ALA A 1 116 ? 5.003 -0.706 -17.478 1.00 84.31 116 ALA A O 1
ATOM 899 N N . TRP A 1 117 ? 2.836 -0.948 -16.929 1.00 83.00 117 TRP A N 1
ATOM 900 C CA . TRP A 1 117 ? 2.573 -2.076 -17.826 1.00 83.00 117 TRP A CA 1
ATOM 901 C C . TRP A 1 117 ? 2.149 -1.645 -19.240 1.00 83.00 117 TRP A C 1
ATOM 903 O O . TRP A 1 117 ? 2.708 -2.109 -20.231 1.00 83.00 117 TRP A O 1
ATOM 913 N N . TRP A 1 118 ? 1.171 -0.741 -19.343 1.00 82.75 118 TRP A N 1
ATOM 914 C CA . TRP A 1 118 ? 0.547 -0.322 -20.603 1.00 82.75 118 TRP A CA 1
ATOM 915 C C . TRP A 1 118 ? 0.792 1.144 -20.956 1.00 82.75 118 TRP A C 1
ATOM 917 O O . TRP A 1 118 ? 1.138 1.445 -22.097 1.00 82.75 118 TRP A O 1
ATOM 927 N N . GLY A 1 119 ? 0.589 2.067 -20.012 1.00 68.94 119 GLY A N 1
ATOM 928 C CA . GLY A 1 119 ? 0.511 3.505 -20.322 1.00 68.94 119 GLY A CA 1
ATOM 929 C C . GLY A 1 119 ? 1.813 4.098 -20.866 1.00 68.94 119 GLY A C 1
ATOM 930 O O . GLY A 1 119 ? 1.811 4.960 -21.744 1.00 68.94 119 GLY A O 1
ATOM 931 N N . THR A 1 120 ? 2.944 3.565 -20.421 1.00 66.00 120 THR A N 1
ATOM 932 C CA . THR A 1 120 ? 4.272 4.049 -20.802 1.00 66.00 120 THR A CA 1
ATOM 933 C C . THR A 1 120 ? 4.797 3.486 -22.119 1.00 66.00 120 THR A C 1
ATOM 935 O O . THR A 1 120 ? 5.721 4.070 -22.683 1.00 66.00 120 THR A O 1
ATOM 938 N N . GLN A 1 121 ? 4.181 2.429 -22.666 1.00 66.75 121 GLN A N 1
ATOM 939 C CA . GLN A 1 121 ? 4.591 1.806 -23.936 1.00 66.75 121 GLN A CA 1
ATOM 940 C C . GLN A 1 121 ? 4.640 2.784 -25.113 1.00 66.75 121 GLN A C 1
ATOM 942 O O . GLN A 1 121 ? 5.440 2.614 -26.030 1.00 66.75 121 GLN A O 1
ATOM 947 N N . TRP A 1 122 ? 3.803 3.818 -25.084 1.00 67.19 122 TRP A N 1
ATOM 948 C CA . TRP A 1 122 ? 3.691 4.785 -26.172 1.00 67.19 122 TRP A CA 1
ATOM 949 C C . TRP A 1 122 ? 4.572 6.016 -25.950 1.00 67.19 122 TRP A C 1
ATOM 951 O O . TRP A 1 122 ? 5.238 6.472 -26.872 1.00 67.19 122 TRP A O 1
ATOM 961 N N . VAL A 1 123 ? 4.615 6.537 -24.721 1.00 66.00 123 VAL A N 1
ATOM 962 C CA . VAL A 1 123 ? 5.317 7.791 -24.401 1.00 66.00 123 VAL A CA 1
ATOM 963 C C . VAL A 1 123 ? 6.814 7.567 -24.207 1.00 66.00 123 VAL A C 1
ATOM 965 O O . VAL A 1 123 ? 7.633 8.300 -24.760 1.00 66.00 123 VAL A O 1
ATOM 968 N N . LEU A 1 124 ? 7.193 6.540 -23.443 1.00 63.22 124 LEU A N 1
ATOM 969 C CA . LEU A 1 124 ? 8.600 6.300 -23.135 1.00 63.22 124 LEU A CA 1
ATOM 970 C C . LEU A 1 124 ? 9.347 5.671 -24.298 1.00 63.22 124 LEU A C 1
ATOM 972 O O . LEU A 1 124 ? 10.545 5.883 -24.392 1.00 63.22 124 LEU A O 1
ATOM 976 N N . LYS A 1 125 ? 8.676 4.953 -25.201 1.00 63.69 125 LYS A N 1
ATOM 977 C CA . LYS A 1 125 ? 9.320 4.435 -26.411 1.00 63.69 125 LYS A CA 1
ATOM 978 C C . LYS A 1 125 ? 9.796 5.571 -27.322 1.00 63.69 125 LYS A C 1
ATOM 980 O O . LYS A 1 125 ? 10.945 5.565 -27.733 1.00 63.69 125 LYS A O 1
ATOM 985 N N . ILE A 1 126 ? 8.972 6.604 -27.515 1.00 64.00 126 ILE A N 1
ATOM 986 C CA . ILE A 1 126 ? 9.352 7.810 -28.271 1.00 64.00 126 ILE A CA 1
ATOM 987 C C . ILE A 1 126 ? 10.528 8.532 -27.599 1.00 64.00 126 ILE A C 1
ATOM 989 O O . ILE A 1 126 ? 11.469 8.947 -28.272 1.00 64.00 126 ILE A O 1
ATOM 993 N N . ALA A 1 127 ? 10.494 8.665 -26.270 1.00 60.94 127 ALA A N 1
ATOM 994 C CA . ALA A 1 127 ? 11.589 9.281 -25.529 1.00 60.94 127 ALA A CA 1
ATOM 995 C C . ALA A 1 127 ? 12.879 8.446 -25.621 1.00 60.94 127 ALA A C 1
ATOM 997 O O . ALA A 1 127 ? 13.935 8.995 -25.902 1.00 60.94 127 ALA A O 1
ATOM 998 N N . HIS A 1 128 ? 12.789 7.129 -25.435 1.00 61.72 128 HIS A N 1
ATOM 999 C CA . HIS A 1 128 ? 13.897 6.175 -25.489 1.00 61.72 128 HIS A CA 1
ATOM 1000 C C . HIS A 1 128 ? 14.564 6.133 -26.873 1.00 61.72 128 HIS A C 1
ATOM 1002 O O . HIS A 1 128 ? 15.790 6.216 -26.962 1.00 61.72 128 HIS A O 1
ATOM 1008 N N . ASP A 1 129 ? 13.765 6.116 -27.943 1.00 63.94 129 ASP A N 1
ATOM 1009 C CA . ASP A 1 129 ? 14.246 6.177 -29.328 1.00 63.94 129 ASP A CA 1
ATOM 1010 C C . ASP A 1 129 ? 14.910 7.536 -29.638 1.00 63.94 129 ASP A C 1
ATOM 1012 O O . ASP A 1 129 ? 15.841 7.607 -30.438 1.00 63.94 129 ASP A O 1
ATOM 1016 N N . GLY A 1 130 ? 14.483 8.613 -28.967 1.00 59.44 130 GLY A N 1
ATOM 1017 C CA . GLY A 1 130 ? 15.026 9.963 -29.140 1.00 59.44 130 GLY A CA 1
ATOM 1018 C C . GLY A 1 130 ? 16.383 10.227 -28.472 1.00 59.44 130 GLY A C 1
ATOM 1019 O O . GLY A 1 130 ? 17.083 11.143 -28.901 1.00 59.44 130 GLY A O 1
ATOM 1020 N N . VAL A 1 131 ? 16.775 9.456 -27.445 1.00 59.78 131 VAL A N 1
ATOM 1021 C CA . VAL A 1 131 ? 18.051 9.656 -26.713 1.00 59.78 131 VAL A CA 1
ATOM 1022 C C . VAL A 1 131 ? 19.094 8.556 -26.927 1.00 59.78 131 VAL A C 1
ATOM 1024 O O . VAL A 1 131 ? 20.226 8.723 -26.480 1.00 59.78 131 VAL A O 1
ATOM 1027 N N . GLY A 1 132 ? 18.762 7.447 -27.599 1.00 58.06 132 GLY A N 1
ATOM 1028 C CA . GLY A 1 132 ? 19.723 6.376 -27.912 1.00 58.06 132 GLY A CA 1
ATOM 1029 C C . GLY A 1 132 ? 20.326 5.670 -26.686 1.00 58.06 132 GLY A C 1
ATOM 1030 O O . GLY A 1 132 ? 21.363 5.020 -26.792 1.00 58.06 132 GLY A O 1
ATOM 1031 N N . LEU A 1 133 ? 19.704 5.813 -25.513 1.00 57.72 133 LEU A N 1
ATOM 1032 C CA . LEU A 1 133 ? 20.154 5.228 -24.251 1.00 57.72 133 LEU A CA 1
ATOM 1033 C C . LEU A 1 133 ? 19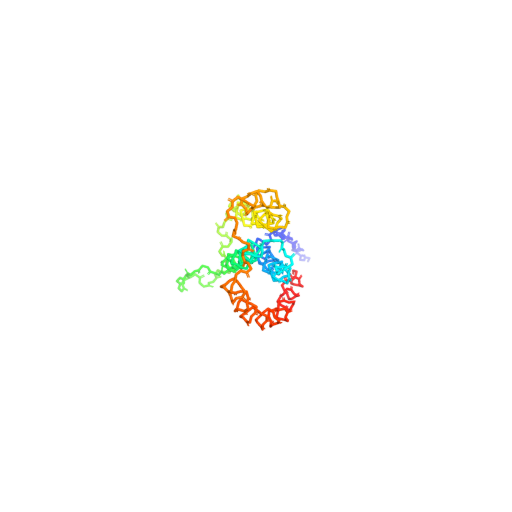.374 3.942 -23.988 1.00 57.72 133 LEU A C 1
ATOM 1035 O O . LEU A 1 133 ? 18.357 3.962 -23.301 1.00 57.72 133 LEU A O 1
ATOM 1039 N N . THR A 1 134 ? 19.866 2.826 -24.513 1.00 59.16 134 THR A N 1
ATOM 1040 C CA . THR A 1 134 ? 19.166 1.533 -24.507 1.00 59.16 134 THR A CA 1
ATOM 1041 C C . THR A 1 134 ? 19.116 0.824 -23.138 1.00 59.16 134 THR A C 1
ATOM 1043 O O . THR A 1 134 ? 18.525 -0.242 -23.009 1.00 59.16 134 THR A O 1
ATOM 1046 N N . GLY A 1 135 ? 19.664 1.420 -22.065 1.00 59.50 135 GLY A N 1
ATOM 1047 C CA . GLY A 1 135 ? 19.552 0.914 -20.680 1.00 59.50 135 GLY A CA 1
ATOM 1048 C C . GLY A 1 135 ? 20.306 -0.395 -20.379 1.00 59.50 135 GLY A C 1
ATOM 1049 O O . GLY A 1 135 ? 20.559 -0.710 -19.223 1.00 59.50 135 GLY A O 1
ATOM 1050 N N . ASP A 1 136 ? 20.751 -1.091 -21.412 1.00 66.12 136 ASP A N 1
ATOM 1051 C CA . ASP A 1 136 ? 21.483 -2.359 -21.500 1.00 66.12 136 ASP A CA 1
ATOM 1052 C C . ASP A 1 136 ? 23.016 -2.194 -21.428 1.00 66.12 136 ASP A C 1
ATOM 1054 O O . ASP A 1 136 ? 23.782 -3.150 -21.570 1.00 66.12 136 ASP A O 1
ATOM 1058 N N . GLY A 1 137 ? 23.491 -0.985 -21.119 1.00 74.12 137 GLY A N 1
ATOM 1059 C CA . GLY A 1 137 ? 24.891 -0.744 -20.785 1.00 74.12 137 GLY A CA 1
ATOM 1060 C C . GLY A 1 137 ? 25.329 -1.454 -19.486 1.00 74.12 137 GLY A C 1
ATOM 1061 O O . GLY A 1 137 ? 24.497 -1.799 -18.641 1.00 74.12 137 GLY A O 1
ATOM 1062 N N . P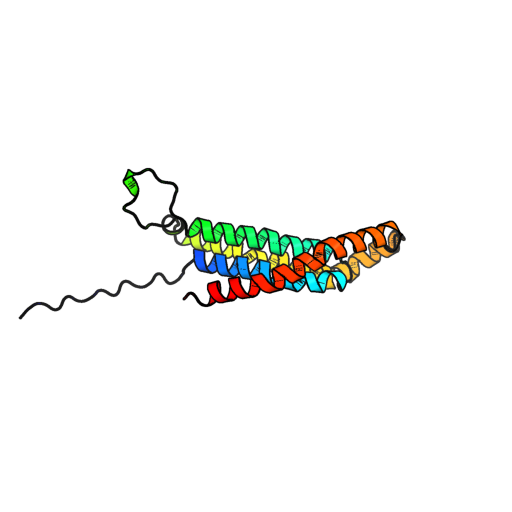RO A 1 138 ? 26.646 -1.609 -19.246 1.00 74.56 138 PRO A N 1
ATOM 1063 C CA . PRO A 1 138 ? 27.184 -2.339 -18.089 1.00 74.56 138 PRO A CA 1
ATOM 1064 C C . PRO A 1 138 ? 26.645 -1.872 -16.726 1.00 74.56 138 PRO A C 1
ATOM 1066 O O . PRO A 1 138 ? 26.436 -2.681 -15.823 1.00 74.56 138 PRO A O 1
ATOM 1069 N N . ALA A 1 139 ? 26.385 -0.569 -16.584 1.00 70.62 139 ALA A N 1
ATOM 1070 C CA . ALA A 1 139 ? 25.815 0.014 -15.372 1.00 70.62 139 ALA A CA 1
ATOM 1071 C C . ALA A 1 139 ? 24.349 -0.401 -15.138 1.00 70.62 139 ALA A C 1
ATOM 1073 O O . ALA A 1 139 ? 23.949 -0.597 -13.990 1.00 70.62 139 ALA A O 1
ATOM 1074 N N . GLY A 1 140 ? 23.562 -0.563 -16.207 1.00 69.81 140 GLY A N 1
ATOM 1075 C CA . GLY A 1 140 ? 22.177 -1.033 -16.131 1.00 69.81 140 GLY A CA 1
ATOM 1076 C C . GLY A 1 140 ? 22.109 -2.479 -15.654 1.00 69.81 140 GLY A C 1
ATOM 1077 O O . GLY A 1 140 ? 21.471 -2.765 -14.642 1.00 69.81 140 GLY A O 1
ATOM 1078 N N . VAL A 1 141 ? 22.892 -3.356 -16.287 1.00 74.12 141 VAL A N 1
ATOM 1079 C CA . VAL A 1 141 ? 22.984 -4.781 -15.926 1.00 74.12 141 VAL A CA 1
ATOM 1080 C 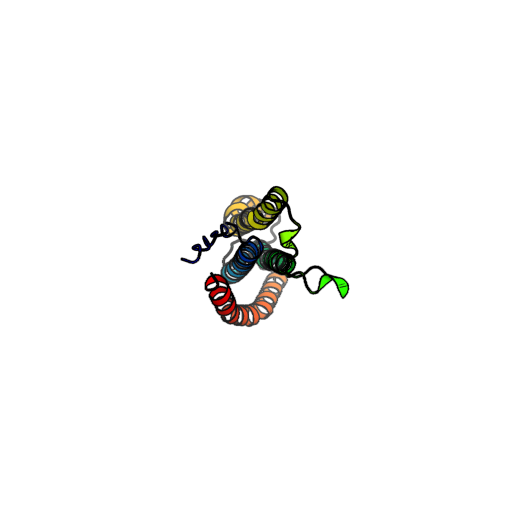C . VAL A 1 141 ? 23.453 -4.976 -14.480 1.00 74.12 141 VAL A C 1
ATOM 1082 O O . VAL A 1 141 ? 22.944 -5.836 -13.759 1.00 74.12 141 VAL A O 1
ATOM 1085 N N . TRP A 1 142 ? 24.429 -4.185 -14.024 1.00 78.06 142 TRP A N 1
ATOM 1086 C CA . TRP A 1 142 ? 24.905 -4.251 -12.641 1.00 78.06 142 TRP A CA 1
ATOM 1087 C C . TRP A 1 142 ? 23.826 -3.833 -11.635 1.00 78.06 142 TRP A C 1
ATOM 1089 O O . TRP A 1 142 ? 23.605 -4.536 -10.646 1.00 78.06 142 TRP A O 1
ATOM 1099 N N . ALA A 1 143 ? 23.122 -2.729 -11.905 1.00 70.88 143 ALA A N 1
ATOM 1100 C CA . ALA A 1 143 ? 22.047 -2.247 -11.043 1.00 70.88 143 ALA A CA 1
ATOM 1101 C C . ALA A 1 143 ? 20.918 -3.284 -10.919 1.00 70.88 143 ALA A C 1
ATOM 1103 O O . ALA A 1 143 ? 20.452 -3.556 -9.814 1.00 70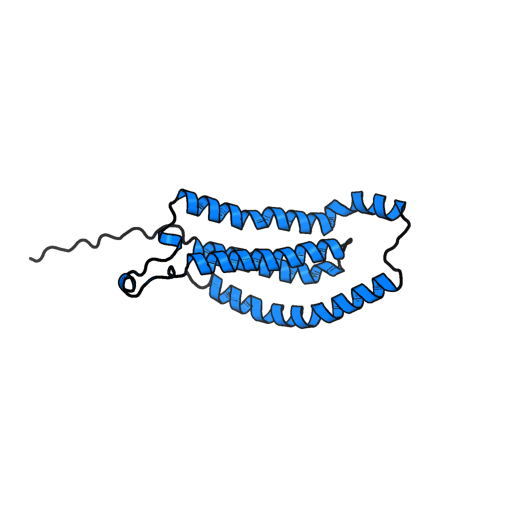.88 143 ALA A O 1
ATOM 1104 N N . GLU A 1 144 ? 20.533 -3.925 -12.023 1.00 70.75 144 GLU A N 1
ATOM 1105 C CA . GLU A 1 144 ? 19.506 -4.972 -12.030 1.00 70.75 144 GLU A CA 1
ATOM 1106 C C . GLU A 1 144 ? 19.904 -6.196 -11.200 1.00 70.75 144 GLU A C 1
ATOM 1108 O O . GLU A 1 144 ? 19.089 -6.722 -10.442 1.00 70.75 144 GLU A O 1
ATOM 1113 N N . ARG A 1 145 ? 21.171 -6.624 -11.268 1.00 77.50 145 ARG A N 1
ATOM 1114 C CA . ARG A 1 145 ? 21.671 -7.758 -10.473 1.00 77.50 145 ARG A CA 1
ATOM 1115 C C . ARG A 1 145 ? 21.660 -7.477 -8.975 1.00 77.50 145 ARG A C 1
ATOM 1117 O O . ARG A 1 145 ? 21.308 -8.366 -8.202 1.00 77.50 145 ARG A O 1
ATOM 1124 N N . ILE A 1 146 ? 22.026 -6.264 -8.560 1.00 79.00 146 ILE A N 1
ATOM 1125 C CA . ILE A 1 146 ? 21.971 -5.878 -7.143 1.00 79.00 146 ILE A CA 1
ATOM 1126 C C . ILE A 1 146 ? 20.533 -5.829 -6.654 1.00 79.00 146 ILE A C 1
ATOM 1128 O O . ILE A 1 146 ? 20.241 -6.370 -5.589 1.00 79.00 146 ILE A O 1
ATOM 1132 N N . VAL A 1 147 ? 19.633 -5.232 -7.439 1.00 71.69 147 VAL A N 1
ATOM 1133 C CA . VAL A 1 147 ? 18.208 -5.199 -7.100 1.00 71.69 147 VAL A CA 1
ATOM 1134 C C . VAL A 1 147 ? 17.673 -6.622 -6.965 1.00 71.69 147 VAL A C 1
ATOM 1136 O O . VAL A 1 147 ? 17.068 -6.931 -5.945 1.00 71.69 147 VAL A O 1
ATOM 1139 N N . ALA A 1 148 ? 17.971 -7.514 -7.914 1.00 73.44 148 ALA A N 1
ATOM 1140 C CA . ALA A 1 148 ? 17.565 -8.916 -7.861 1.00 73.44 148 ALA A CA 1
ATOM 1141 C C . ALA A 1 148 ? 18.091 -9.642 -6.609 1.00 73.44 148 ALA A C 1
ATOM 1143 O O . ALA A 1 148 ? 17.319 -10.291 -5.901 1.00 73.44 148 ALA A O 1
ATOM 1144 N N . ALA A 1 149 ? 19.384 -9.505 -6.299 1.00 77.25 149 ALA A N 1
ATOM 1145 C CA . ALA A 1 149 ? 20.001 -10.139 -5.133 1.00 77.25 149 ALA A CA 1
ATOM 1146 C C . ALA A 1 149 ? 19.436 -9.611 -3.804 1.00 77.25 149 ALA A C 1
ATOM 1148 O O . ALA A 1 149 ? 19.248 -10.382 -2.865 1.00 77.25 149 ALA A O 1
ATOM 1149 N N . ALA A 1 150 ? 19.138 -8.312 -3.731 1.00 73.69 150 ALA A N 1
ATOM 1150 C CA . ALA A 1 150 ? 18.541 -7.692 -2.556 1.00 73.69 150 ALA A CA 1
ATOM 1151 C C . ALA A 1 150 ? 17.031 -7.958 -2.438 1.00 73.69 150 ALA A C 1
ATOM 1153 O O . ALA A 1 150 ? 16.509 -7.919 -1.332 1.00 73.69 150 ALA A O 1
ATOM 1154 N N . HIS A 1 151 ? 16.314 -8.224 -3.535 1.00 68.50 151 HIS A N 1
ATOM 1155 C CA . HIS A 1 151 ? 14.865 -8.450 -3.502 1.00 68.50 151 HIS A CA 1
ATOM 1156 C C . HIS A 1 151 ? 14.482 -9.910 -3.274 1.00 68.50 151 HIS A C 1
ATOM 1158 O O . HIS A 1 151 ? 13.640 -10.179 -2.420 1.00 68.50 151 HIS A O 1
ATOM 1164 N N . TYR A 1 152 ? 15.058 -10.864 -4.011 1.00 74.88 152 TYR A N 1
ATOM 1165 C CA . TYR A 1 152 ? 14.519 -12.230 -4.037 1.00 74.88 152 TYR A CA 1
ATOM 1166 C C . TYR A 1 152 ? 14.505 -12.954 -2.680 1.00 74.88 152 TYR A C 1
ATOM 1168 O O . TYR A 1 152 ? 13.474 -13.554 -2.363 1.00 74.88 152 TYR A O 1
ATOM 1176 N N . PRO A 1 153 ? 15.559 -12.888 -1.839 1.00 78.25 153 PRO A N 1
ATOM 1177 C CA . PRO A 1 153 ? 15.538 -13.555 -0.537 1.00 78.25 153 PRO A CA 1
ATOM 1178 C C . PRO A 1 153 ? 14.432 -13.018 0.380 1.00 78.25 153 PRO A C 1
ATOM 1180 O O . PRO A 1 153 ? 13.710 -13.786 1.016 1.00 78.25 153 PRO A O 1
ATOM 1183 N N . PHE A 1 154 ? 14.260 -11.694 0.413 1.00 73.19 154 PHE A N 1
ATOM 1184 C CA . PHE A 1 154 ? 13.252 -11.047 1.250 1.00 73.19 154 PHE A CA 1
ATOM 1185 C C . PHE A 1 154 ? 11.841 -11.217 0.682 1.00 73.19 154 PHE A C 1
ATOM 1187 O O . PHE A 1 154 ? 10.904 -11.424 1.451 1.00 73.19 154 PHE A O 1
ATOM 1194 N N . ALA A 1 155 ? 11.685 -11.210 -0.644 1.00 73.56 155 ALA A N 1
ATOM 1195 C CA . ALA A 1 155 ? 10.418 -11.501 -1.305 1.00 73.56 155 ALA A CA 1
ATOM 1196 C C . ALA A 1 155 ? 9.931 -12.921 -0.982 1.00 73.56 155 ALA A C 1
ATOM 1198 O O . ALA A 1 155 ? 8.765 -13.101 -0.633 1.00 73.56 155 ALA A O 1
ATOM 1199 N N . ALA A 1 156 ? 10.822 -13.918 -1.018 1.00 75.44 156 ALA A N 1
ATOM 1200 C CA . ALA A 1 156 ? 10.488 -15.295 -0.660 1.00 75.44 156 ALA A CA 1
ATOM 1201 C C . ALA A 1 156 ? 10.058 -15.421 0.811 1.00 75.44 156 ALA A C 1
ATOM 1203 O O . ALA A 1 156 ? 9.057 -16.070 1.109 1.00 75.44 156 ALA A O 1
ATOM 1204 N N . LEU A 1 157 ? 10.765 -14.753 1.729 1.00 79.06 157 LEU A N 1
ATOM 1205 C CA . LEU A 1 157 ? 10.391 -14.731 3.144 1.00 79.06 157 LEU A CA 1
ATOM 1206 C C . LEU A 1 157 ? 9.008 -14.092 3.343 1.00 79.06 157 LEU A C 1
ATOM 1208 O O . LEU A 1 157 ? 8.126 -14.686 3.964 1.00 79.06 157 LEU A O 1
ATOM 1212 N N . LEU A 1 158 ? 8.786 -12.906 2.776 1.00 77.62 158 LEU A N 1
ATOM 1213 C CA . LEU A 1 158 ? 7.518 -12.186 2.901 1.00 77.62 158 LEU A CA 1
ATOM 1214 C C . LEU A 1 158 ? 6.348 -12.956 2.277 1.00 77.62 158 LEU A C 1
ATOM 1216 O O . LEU A 1 158 ? 5.259 -12.960 2.850 1.00 77.62 158 LEU A O 1
ATOM 1220 N N . ALA A 1 159 ? 6.578 -13.686 1.183 1.00 78.69 159 ALA A N 1
ATOM 1221 C CA . ALA A 1 159 ? 5.574 -14.546 0.562 1.00 78.69 159 ALA A CA 1
ATOM 1222 C C . ALA A 1 159 ? 5.075 -15.673 1.486 1.00 78.69 159 ALA A C 1
ATOM 1224 O O . ALA A 1 159 ? 3.968 -16.169 1.289 1.00 78.69 159 ALA A O 1
ATOM 1225 N N . THR A 1 160 ? 5.844 -16.058 2.510 1.00 79.88 160 THR A N 1
ATOM 1226 C CA . THR A 1 160 ? 5.429 -17.078 3.492 1.00 79.88 160 THR A CA 1
ATOM 1227 C C . THR A 1 160 ? 4.725 -16.487 4.713 1.00 79.88 160 THR A C 1
ATOM 1229 O O . THR A 1 160 ? 3.739 -17.046 5.188 1.00 79.88 160 THR A O 1
ATOM 1232 N N . VAL A 1 161 ? 5.182 -15.332 5.203 1.00 83.12 161 VAL A N 1
ATOM 1233 C CA . VAL A 1 161 ? 4.614 -14.675 6.393 1.00 83.12 161 VAL A CA 1
ATOM 1234 C C . VAL A 1 161 ? 3.270 -14.009 6.079 1.00 83.12 161 VAL A C 1
ATOM 1236 O O . VAL A 1 161 ? 2.342 -14.041 6.890 1.00 83.12 161 VAL A O 1
ATOM 1239 N N . TRP A 1 162 ? 3.136 -13.415 4.892 1.00 83.56 162 TRP A N 1
ATOM 1240 C CA . TRP A 1 162 ? 1.978 -12.591 4.552 1.00 83.56 162 TRP A CA 1
ATOM 1241 C C . TRP A 1 162 ? 0.638 -13.348 4.467 1.00 83.56 162 TRP A C 1
ATOM 1243 O O . TRP A 1 162 ? -0.356 -12.862 5.022 1.00 83.56 162 TRP A O 1
ATOM 1253 N N . PRO A 1 163 ? 0.564 -14.555 3.868 1.00 83.75 163 PRO A N 1
ATOM 1254 C CA . PRO A 1 163 ? -0.656 -15.361 3.888 1.00 83.75 163 PRO A CA 1
ATOM 1255 C C . PRO A 1 163 ? -1.140 -15.666 5.311 1.00 83.75 163 PRO A C 1
ATOM 1257 O O . PRO A 1 163 ? -2.333 -15.584 5.589 1.00 83.75 163 PRO A O 1
ATOM 1260 N N . VAL A 1 164 ? -0.229 -15.922 6.254 1.00 84.62 164 VAL A N 1
ATOM 1261 C CA . VAL A 1 164 ? -0.595 -16.169 7.658 1.00 84.62 164 VAL A CA 1
ATOM 1262 C C . VAL A 1 164 ? -1.256 -14.933 8.274 1.00 84.62 164 VAL A C 1
ATOM 1264 O O . VAL A 1 164 ? -2.337 -15.035 8.848 1.00 84.62 164 VAL A O 1
ATOM 1267 N N . ILE A 1 165 ? -0.671 -13.746 8.091 1.00 82.44 165 ILE A N 1
ATOM 1268 C CA . ILE A 1 165 ? -1.239 -12.491 8.610 1.00 82.44 165 ILE A CA 1
ATOM 1269 C C . ILE A 1 165 ? -2.631 -12.233 8.020 1.00 82.44 165 ILE A C 1
ATOM 1271 O O . ILE A 1 165 ? -3.575 -11.937 8.755 1.00 82.44 165 ILE A O 1
ATOM 1275 N N . THR A 1 166 ? -2.778 -12.377 6.700 1.00 82.25 166 THR A N 1
ATOM 1276 C CA . THR A 1 166 ? -4.067 -12.154 6.029 1.00 82.25 166 THR A CA 1
ATOM 1277 C C . THR A 1 166 ? -5.125 -13.156 6.496 1.00 82.25 166 THR A C 1
ATOM 1279 O O . THR A 1 166 ? -6.225 -12.743 6.852 1.00 82.25 166 THR A O 1
ATOM 1282 N N . THR A 1 167 ? -4.812 -14.451 6.594 1.00 85.31 167 THR A N 1
ATOM 1283 C CA . THR A 1 167 ? -5.790 -15.459 7.047 1.00 85.31 167 THR A CA 1
ATOM 1284 C C . THR A 1 167 ? -6.363 -15.134 8.425 1.00 85.31 167 THR A C 1
ATOM 1286 O O . THR A 1 167 ? -7.581 -15.118 8.582 1.00 85.31 167 THR A O 1
ATOM 1289 N N . VAL A 1 168 ? -5.521 -14.774 9.396 1.00 84.12 168 VAL A N 1
ATOM 1290 C CA . VAL A 1 168 ? -5.971 -14.375 10.740 1.00 84.12 168 VAL A CA 1
ATOM 1291 C C . VAL A 1 168 ? -6.830 -13.105 10.686 1.00 84.12 168 VAL A C 1
ATOM 1293 O O . VAL A 1 168 ? -7.898 -13.033 11.302 1.00 84.12 168 VAL A O 1
ATOM 1296 N N . LEU A 1 169 ? -6.395 -12.105 9.915 1.00 83.00 169 LEU A N 1
ATOM 1297 C CA . LEU A 1 169 ? -7.061 -10.805 9.826 1.00 83.00 169 LEU A CA 1
ATOM 1298 C C . LEU A 1 169 ? -8.446 -10.883 9.161 1.00 83.00 169 LEU A C 1
ATOM 1300 O O . LEU A 1 169 ? -9.369 -10.154 9.538 1.00 83.00 169 LEU A O 1
ATOM 1304 N N . PHE A 1 170 ? -8.605 -11.762 8.172 1.00 85.00 170 PHE A N 1
ATOM 1305 C CA . PHE A 1 170 ? -9.866 -11.956 7.458 1.00 85.00 170 PHE A CA 1
ATOM 1306 C C . PHE A 1 170 ? -10.780 -13.005 8.110 1.00 85.00 170 PHE A C 1
ATOM 1308 O O . PHE A 1 170 ? -11.990 -12.923 7.921 1.00 85.00 170 PHE A O 1
ATOM 1315 N N . ALA A 1 171 ? -10.252 -13.926 8.923 1.00 82.38 171 ALA A N 1
ATOM 1316 C CA . ALA A 1 171 ? -11.057 -14.874 9.703 1.00 82.38 171 ALA A CA 1
ATOM 1317 C C . ALA A 1 171 ? -11.740 -14.240 10.932 1.00 82.38 171 ALA A C 1
ATOM 1319 O O . ALA A 1 171 ? -12.721 -14.778 11.445 1.00 82.38 171 ALA A O 1
ATOM 1320 N N . SER A 1 172 ? -11.238 -13.098 11.406 1.00 66.69 172 SER A N 1
ATOM 1321 C CA . SER A 1 172 ? -11.807 -12.363 12.540 1.00 66.69 172 SER A CA 1
ATOM 1322 C C . SER A 1 172 ? -13.061 -11.590 12.095 1.00 66.69 172 SER A C 1
ATOM 1324 O O . SER A 1 172 ? -12.935 -10.572 11.406 1.00 66.69 172 SER A O 1
ATOM 1326 N N . ASN A 1 173 ? -14.255 -12.093 12.442 1.00 54.97 173 ASN A N 1
ATOM 1327 C CA . ASN A 1 173 ? -15.569 -11.478 12.170 1.00 54.97 173 ASN A CA 1
ATOM 1328 C C . ASN A 1 173 ? -16.118 -10.707 13.372 1.00 54.97 173 ASN A C 1
ATOM 1330 O O . ASN A 1 173 ? -16.181 -11.302 14.470 1.00 54.97 173 ASN A O 1
#

Radius of gyration: 23.01 Å; Cα contacts (8 Å, |Δi|>4): 131; chains: 1; bounding box: 72×29×68 Å

Organism: NCBI:txid260670

Mean predicted aligned error: 9.9 Å

Foldseek 3Di:
DDDDDPPDPDDDPPDLLLLLLLLLLLVLLVVLLVLLVCLVVFPQSVLSVVLSVCSNVLSVVSNVVSVQQQDCPPDDPVCVVDPDGNVNPDDPVRSVCSRCVSNCVCVVSVVSNCCRHPVCPPVVVVVCVVPVCPLPPPVSVVVVVVCCVVPPVVSVVCVVVSVVVNVVSVVPD

Sequence (173 aa):
MAPEEKQSSTPRPPFNLPLSLLRHGSGLIGFGLLFGFVVPLTPYPRLALTAHIQFAVEGTMVLAAGALLNSKPFRTPRDEASDKRVVDYLGPWQRRVVYWGLAGIWVTLGSEALNAWWGTQWVLKIAHDGVGLTGDGPAGVWAERIVAAAHYPFAALLATVWPVITTVLFASN

pLDDT: mean 80.57, std 13.53, range [47.03, 96.25]

Secondary structure (DSSP, 8-state):
---------PPPPS--HHHHHHHHHHHHHHHHHHHHTTGGGSSSHHHHHHHHHHHHHHHHHHHHHHHHHHSPP---GGGTT----GGGGS-HHHHHHHHHHHHTHHHHHHHHHHIIIIIHHHHHHHHHHHHT--S-SHHHHHHHHHHHHHHHHHHHHHHHHHHHHHHHHHH--

Solvent-accessible surface area (backbone atoms only — not comparable to full-atom values): 9752 Å² total; per-residue (Å²): 138,81,84,83,80,79,80,78,79,74,78,74,79,94,68,63,61,32,63,52,31,34,51,48,11,49,47,32,29,52,49,15,58,58,44,52,75,44,19,83,75,32,88,38,36,70,52,25,44,51,31,25,50,46,26,39,52,53,11,49,51,34,29,49,50,13,52,53,32,60,30,65,65,95,72,62,89,89,55,75,87,58,92,60,34,43,50,74,78,52,52,77,63,57,51,49,52,55,48,53,61,61,59,46,48,56,59,57,49,49,50,41,42,46,29,26,60,55,61,40,66,66,58,50,48,56,53,42,71,72,67,74,64,82,63,75,48,74,70,41,56,50,53,52,51,52,51,48,67,68,40,52,66,56,51,57,51,48,66,61,54,48,58,57,55,49,52,57,63,71,68,63,127